Protein AF-A0A7X4KP66-F1 (afdb_monomer)

Secondary structure (DSSP, 8-state):
-------------------HHHHHHHHHHHHHHHHHHHHHHHHHHHH---HHHHHHHHHHHHHHHHHHHHHHHHHHHHHHHHHHHHHHHHHTSPPPPP---

Foldseek 3Di:
DDDDDDDDDPPPPPPVPDQLVNLLVVLVVLLVVLVVVLVVLVVVLVVDPDPVSNVVSVVVSVVSVVSNVVSVVSNVVSVVVVVVVVVVVVVPPPPDDDPDD

pLDDT: mean 81.38, std 20.3, range [41.78, 98.31]

Sequence (101 aa):
MHIRTGTGAGASRADGGMDSGSRIAMLKSQIKVLGKKIEALRKALMETEDPTARLAIMKEIIELQDMQRMAQAQITELELRARRKLEQGRQDAPPEDEPAQ

Organism: NCBI:txid2660641

Nearest PDB structures (foldseek):
  4afl-assembly2_F  TM=9.421E-01  e=2.982E-01  Homo sapiens
  5n5e-assembly1_e  TM=7.216E-01  e=2.803E-01  Pyrococcus furiosus COM1
  3k6c-assembly1_A  TM=6.284E-01  e=4.596E-01  Nitrosomonas europaea
  5l8g-assembly2_S  TM=6.720E-01  e=1.398E+00  Rhodospirillum rubrum
  6sv1-assembly1_I  TM=6.882E-01  e=1.314E+00  Rhodospirillum rubrum

Structure (mmCIF, N/CA/C/O backbone):
data_AF-A0A7X4KP66-F1
#
_entry.id   AF-A0A7X4KP66-F1
#
loop_
_atom_site.group_PDB
_atom_site.id
_atom_site.type_symbol
_atom_site.label_atom_id
_atom_site.label_alt_id
_atom_site.label_comp_id
_atom_site.label_asym_id
_atom_site.label_entity_id
_atom_site.label_seq_id
_atom_site.pdbx_PDB_ins_code
_atom_site.Cartn_x
_atom_site.Cartn_y
_atom_site.Cartn_z
_atom_site.occupancy
_atom_site.B_iso_or_equiv
_atom_site.auth_seq_id
_atom_site.auth_comp_id
_atom_site.auth_asym_id
_atom_site.auth_atom_id
_atom_site.pdbx_PDB_model_num
ATOM 1 N N . MET A 1 1 ? 35.232 -17.533 -55.618 1.00 45.66 1 MET A N 1
ATOM 2 C CA . MET A 1 1 ? 34.725 -17.941 -54.291 1.00 45.66 1 MET A CA 1
ATOM 3 C C . MET A 1 1 ? 33.728 -16.898 -53.822 1.00 45.66 1 MET A C 1
ATOM 5 O O . MET A 1 1 ? 34.129 -15.769 -53.593 1.00 45.66 1 MET A O 1
ATOM 9 N N . HIS A 1 2 ? 32.446 -17.249 -53.749 1.00 49.47 2 HIS A N 1
ATOM 10 C CA . HIS A 1 2 ? 31.406 -16.422 -53.136 1.00 49.47 2 HIS A CA 1
ATOM 11 C C . HIS A 1 2 ? 30.817 -17.213 -51.974 1.00 49.47 2 HIS A C 1
ATOM 13 O O . HIS A 1 2 ? 30.253 -18.278 -52.205 1.00 49.47 2 HIS A O 1
ATOM 19 N N . ILE A 1 3 ? 30.918 -16.679 -50.759 1.00 58.34 3 ILE A N 1
ATOM 20 C CA . ILE A 1 3 ? 30.054 -17.069 -49.645 1.00 58.34 3 ILE A CA 1
ATOM 21 C C . ILE A 1 3 ? 29.595 -15.769 -48.982 1.00 58.34 3 ILE A C 1
ATOM 23 O O . ILE A 1 3 ? 30.351 -15.106 -48.279 1.00 58.34 3 ILE A O 1
ATOM 27 N N . ARG A 1 4 ? 28.352 -15.380 -49.284 1.00 56.00 4 ARG A N 1
ATOM 28 C CA . ARG A 1 4 ? 27.533 -14.506 -48.436 1.00 56.00 4 ARG A CA 1
ATOM 29 C C . ARG A 1 4 ? 26.894 -15.376 -47.351 1.00 56.00 4 ARG A C 1
ATOM 31 O O . ARG A 1 4 ? 26.585 -16.529 -47.636 1.00 56.00 4 ARG A O 1
ATOM 38 N N . THR A 1 5 ? 26.597 -14.767 -46.201 1.00 48.47 5 THR A N 1
ATOM 39 C CA . THR A 1 5 ? 25.363 -14.886 -45.382 1.00 48.47 5 THR A CA 1
ATOM 40 C C . THR A 1 5 ? 25.574 -15.136 -43.887 1.00 48.47 5 THR A C 1
ATOM 42 O O . THR A 1 5 ? 26.399 -15.945 -43.477 1.00 48.47 5 THR A O 1
ATOM 45 N N . GLY A 1 6 ? 24.738 -14.433 -43.111 1.00 45.72 6 GLY A N 1
ATOM 46 C CA . GLY A 1 6 ? 24.459 -14.627 -41.689 1.00 45.72 6 GLY A CA 1
ATOM 47 C C . GLY A 1 6 ? 24.708 -13.338 -40.907 1.00 45.72 6 GLY A C 1
ATOM 48 O O . GLY A 1 6 ? 25.710 -13.230 -40.222 1.00 45.72 6 GLY A O 1
ATOM 49 N N . THR A 1 7 ? 23.930 -12.261 -41.056 1.00 57.94 7 THR A N 1
ATOM 50 C CA . THR A 1 7 ? 22.532 -12.120 -40.594 1.00 57.94 7 THR A CA 1
ATOM 51 C C . THR A 1 7 ? 22.153 -13.115 -39.494 1.00 57.94 7 THR A C 1
ATOM 53 O O . THR A 1 7 ? 21.475 -14.105 -39.742 1.00 57.94 7 THR A O 1
ATOM 56 N N . GLY A 1 8 ? 22.590 -12.836 -38.269 1.00 41.78 8 GLY A N 1
ATOM 57 C CA . GLY A 1 8 ? 21.918 -13.267 -37.042 1.00 41.78 8 GLY A CA 1
ATOM 58 C C . GLY A 1 8 ? 21.482 -12.000 -36.314 1.00 41.78 8 GLY A C 1
ATOM 59 O O . GLY A 1 8 ? 22.248 -11.435 -35.549 1.00 41.78 8 GLY A O 1
ATOM 60 N N . ALA A 1 9 ? 20.411 -11.353 -36.774 1.00 47.25 9 ALA A N 1
ATOM 61 C CA . ALA A 1 9 ? 19.077 -11.554 -36.213 1.00 47.25 9 ALA A CA 1
ATOM 62 C C . ALA A 1 9 ? 19.089 -11.269 -34.709 1.00 47.25 9 ALA A C 1
ATOM 64 O O . ALA A 1 9 ? 19.519 -12.097 -33.906 1.00 47.25 9 ALA A O 1
ATOM 65 N N . GLY A 1 10 ? 18.617 -10.068 -34.365 1.00 45.38 10 GLY A N 1
ATOM 66 C CA . GLY A 1 10 ? 18.391 -9.637 -33.000 1.00 45.38 10 GLY A CA 1
ATOM 67 C C . GLY A 1 10 ? 17.520 -10.654 -32.282 1.00 45.38 10 GLY A C 1
ATOM 68 O O . GLY A 1 10 ? 16.299 -10.652 -32.395 1.00 45.38 10 GLY A O 1
ATOM 69 N N . ALA A 1 11 ? 18.162 -11.512 -31.502 1.00 46.12 11 ALA A N 1
ATOM 70 C CA . ALA A 1 11 ? 17.507 -12.258 -30.453 1.00 46.12 11 ALA A CA 1
ATOM 71 C C . ALA A 1 11 ? 17.351 -11.318 -29.252 1.00 46.12 11 ALA A C 1
ATOM 73 O O . ALA A 1 11 ? 17.852 -11.583 -28.160 1.00 46.12 11 ALA A O 1
ATOM 74 N N . SER A 1 12 ? 16.615 -10.219 -29.451 1.00 49.00 12 SER A N 1
ATOM 75 C CA . SER A 1 12 ? 15.840 -9.615 -28.376 1.00 49.00 12 SER A CA 1
ATOM 76 C C . SER A 1 12 ? 14.801 -10.661 -28.012 1.00 49.00 12 SER A C 1
ATOM 78 O O . SER A 1 12 ? 13.679 -10.658 -28.511 1.00 49.00 12 SER A O 1
ATOM 80 N N . ARG A 1 13 ? 15.236 -11.643 -27.217 1.00 48.12 13 ARG A N 1
ATOM 81 C CA . ARG A 1 13 ? 14.365 -12.600 -26.562 1.00 48.12 13 ARG A CA 1
ATOM 82 C C . ARG A 1 13 ? 13.324 -11.755 -25.845 1.00 48.12 13 ARG A C 1
ATOM 84 O O . ARG A 1 13 ? 13.627 -11.105 -24.846 1.00 48.12 13 ARG A O 1
ATOM 91 N N . ALA A 1 14 ? 12.129 -11.722 -26.423 1.00 44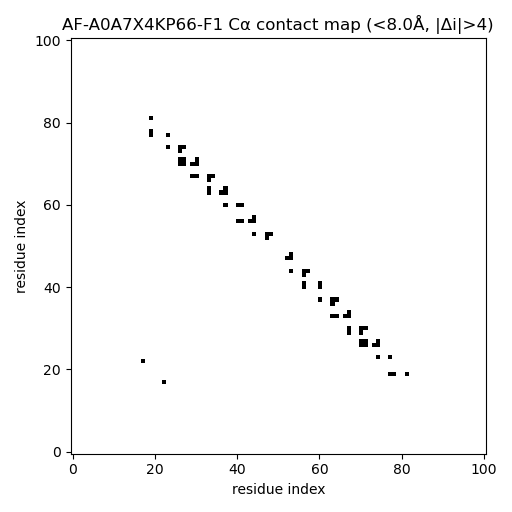.34 14 ALA A N 1
ATOM 92 C CA . ALA A 1 14 ? 10.898 -11.379 -25.750 1.00 44.34 14 ALA A CA 1
ATOM 93 C C . ALA A 1 14 ? 10.715 -12.438 -24.658 1.00 44.34 14 ALA A C 1
ATOM 95 O O . ALA A 1 14 ? 10.037 -13.446 -24.832 1.00 44.34 14 ALA A O 1
ATOM 96 N N . ASP A 1 15 ? 11.467 -12.258 -23.577 1.00 42.72 15 ASP A N 1
ATOM 97 C CA . ASP A 1 15 ? 11.273 -12.940 -22.317 1.00 42.72 15 ASP A CA 1
ATOM 98 C C . ASP A 1 15 ? 9.836 -12.640 -21.895 1.00 42.72 15 ASP A C 1
ATOM 100 O O . ASP A 1 15 ? 9.448 -11.474 -21.800 1.00 42.72 15 ASP A O 1
ATOM 104 N N . GLY A 1 16 ? 9.029 -13.689 -21.735 1.00 43.81 16 GLY A N 1
ATOM 105 C CA . GLY A 1 16 ? 7.599 -13.640 -21.423 1.00 43.81 16 GLY A CA 1
ATOM 106 C C . GLY A 1 16 ? 7.286 -13.114 -20.018 1.00 43.81 16 GLY A C 1
ATOM 107 O O . GLY A 1 16 ? 6.362 -13.595 -19.367 1.00 43.81 16 GLY A O 1
ATOM 108 N N . GLY A 1 17 ? 8.061 -12.148 -19.531 1.00 52.56 17 GLY A N 1
ATOM 109 C CA . GLY A 1 17 ? 7.760 -11.360 -18.354 1.00 52.56 17 GLY A CA 1
ATOM 110 C C . GLY A 1 17 ? 6.690 -10.333 -18.697 1.00 52.56 17 GLY A C 1
ATOM 111 O O . GLY A 1 17 ? 6.854 -9.542 -19.624 1.00 52.56 17 GLY A O 1
ATOM 112 N N . MET A 1 18 ? 5.594 -10.354 -17.938 1.00 61.38 18 MET A N 1
ATOM 113 C CA . MET A 1 18 ? 4.577 -9.301 -17.907 1.00 61.38 18 MET A CA 1
ATOM 114 C C . MET A 1 18 ? 5.244 -7.928 -18.071 1.00 61.38 18 MET A C 1
ATOM 116 O O . MET A 1 18 ? 6.158 -7.601 -17.307 1.00 61.38 18 MET A O 1
ATOM 120 N N . ASP A 1 19 ? 4.833 -7.156 -19.082 1.00 80.00 19 ASP A N 1
ATOM 121 C CA . ASP A 1 19 ? 5.498 -5.896 -19.394 1.00 80.00 19 ASP A CA 1
ATOM 122 C C . ASP A 1 19 ? 5.486 -4.977 -18.162 1.00 80.00 19 ASP A C 1
ATOM 124 O O . ASP A 1 19 ? 4.536 -4.965 -17.366 1.00 80.00 19 ASP A O 1
ATOM 128 N N . SER A 1 20 ? 6.567 -4.215 -17.973 1.00 82.44 20 SER A N 1
ATOM 129 C CA . SER A 1 20 ? 6.708 -3.333 -16.810 1.00 82.44 20 SER A CA 1
ATOM 130 C C . SER A 1 20 ? 5.508 -2.390 -16.654 1.00 82.44 20 SER A C 1
ATOM 132 O O . SER A 1 20 ? 5.146 -2.063 -15.526 1.00 82.44 20 SER A O 1
ATOM 134 N N . GLY A 1 21 ? 4.866 -1.987 -17.757 1.00 87.69 21 GLY A N 1
ATOM 135 C CA . GLY A 1 21 ? 3.667 -1.151 -17.759 1.00 87.69 21 GLY A CA 1
ATOM 136 C C . GLY A 1 21 ? 2.457 -1.852 -17.141 1.00 87.69 21 GLY A C 1
ATOM 137 O O . GLY A 1 21 ? 1.860 -1.317 -16.204 1.00 87.69 21 GLY A O 1
ATOM 138 N N . SER A 1 22 ? 2.134 -3.071 -17.579 1.00 91.12 22 SER A N 1
ATOM 139 C CA . SER A 1 22 ? 1.060 -3.886 -16.992 1.00 91.12 22 SER A CA 1
ATOM 140 C C . SER A 1 22 ? 1.309 -4.187 -15.518 1.00 91.12 22 SER A C 1
ATOM 142 O O . SER A 1 22 ? 0.384 -4.117 -14.703 1.00 91.12 22 SER A O 1
ATOM 144 N N . ARG A 1 23 ? 2.561 -4.467 -15.132 1.00 91.50 23 ARG A N 1
ATOM 145 C CA . ARG A 1 23 ? 2.904 -4.690 -13.721 1.00 91.50 23 ARG A CA 1
ATOM 146 C C . ARG A 1 23 ? 2.697 -3.426 -12.882 1.00 91.50 23 ARG A C 1
ATOM 148 O O . ARG A 1 23 ? 2.117 -3.514 -11.800 1.00 91.50 23 ARG A O 1
ATOM 155 N N . ILE A 1 24 ? 3.107 -2.259 -13.385 1.00 93.12 24 ILE A N 1
ATOM 156 C CA . ILE A 1 24 ? 2.859 -0.964 -12.732 1.00 93.12 24 ILE A CA 1
ATOM 157 C C . ILE A 1 24 ? 1.352 -0.707 -12.596 1.00 93.12 24 ILE A C 1
ATOM 159 O O . ILE A 1 24 ? 0.898 -0.312 -11.522 1.00 93.12 24 ILE A O 1
ATOM 163 N N . ALA A 1 25 ? 0.558 -0.951 -13.643 1.00 95.50 25 ALA A N 1
ATOM 164 C CA . ALA A 1 25 ? -0.893 -0.758 -13.605 1.00 95.50 25 ALA A CA 1
ATOM 165 C C . ALA A 1 25 ? -1.565 -1.651 -12.548 1.00 95.50 25 ALA A C 1
ATOM 167 O O . ALA A 1 25 ? -2.406 -1.182 -11.774 1.00 95.50 25 ALA A O 1
ATOM 168 N N . MET A 1 26 ? -1.143 -2.915 -12.455 1.00 96.44 26 MET A N 1
ATOM 169 C CA . MET A 1 26 ? -1.635 -3.845 -11.441 1.00 96.44 26 MET A CA 1
ATOM 170 C C . MET A 1 26 ? -1.280 -3.383 -10.021 1.00 96.44 26 MET A C 1
ATOM 172 O O . MET A 1 26 ? -2.152 -3.352 -9.153 1.00 96.44 26 MET A O 1
ATOM 176 N N . LEU A 1 27 ? -0.034 -2.952 -9.792 1.00 96.31 27 LEU A N 1
ATOM 177 C CA . LEU A 1 27 ? 0.405 -2.418 -8.498 1.00 96.31 27 LEU A CA 1
ATOM 178 C C . LEU A 1 27 ? -0.367 -1.143 -8.115 1.00 96.31 27 LEU A C 1
ATOM 180 O O . LEU A 1 27 ? -0.797 -1.007 -6.971 1.00 96.31 27 LEU A O 1
ATOM 184 N N . LYS A 1 28 ? -0.634 -0.240 -9.069 1.00 96.94 28 LYS A N 1
ATOM 185 C CA . LYS A 1 28 ? -1.471 0.956 -8.845 1.00 96.94 28 LYS A CA 1
ATOM 186 C C . LYS A 1 28 ? -2.906 0.584 -8.456 1.00 96.94 28 LYS A C 1
ATOM 188 O O . LYS A 1 28 ? -3.470 1.182 -7.539 1.00 96.94 28 LYS A O 1
ATOM 193 N N . SER A 1 29 ? -3.487 -0.425 -9.108 1.00 97.75 29 SER A N 1
ATOM 194 C CA . SER A 1 29 ? -4.806 -0.957 -8.742 1.00 97.75 29 SER A CA 1
ATOM 195 C C . SER A 1 29 ? -4.807 -1.533 -7.322 1.00 97.75 29 SER A C 1
ATOM 197 O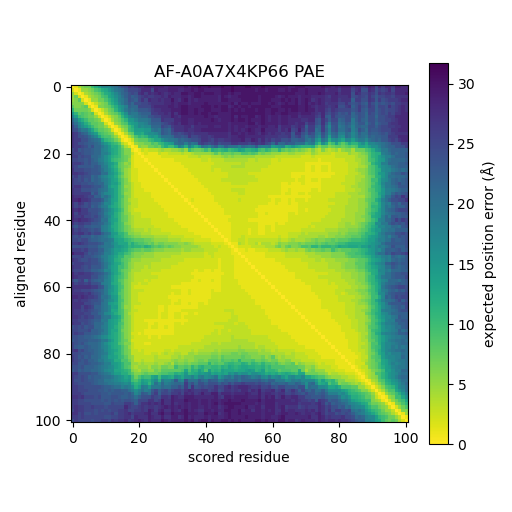 O . SER A 1 29 ? -5.684 -1.209 -6.518 1.00 97.75 29 SER A O 1
ATOM 199 N N . GLN A 1 30 ? -3.775 -2.304 -6.967 1.00 96.62 30 GLN A N 1
ATOM 200 C CA . GLN A 1 30 ? -3.608 -2.852 -5.623 1.00 96.62 30 GLN A CA 1
ATOM 201 C C . GLN A 1 30 ? -3.513 -1.744 -4.564 1.00 96.62 30 GLN A C 1
ATOM 203 O O . GLN A 1 30 ? -4.226 -1.805 -3.564 1.00 96.62 30 GLN A O 1
ATOM 208 N N . ILE A 1 31 ? -2.718 -0.694 -4.801 1.00 97.38 31 ILE A N 1
ATOM 209 C CA . ILE A 1 31 ? -2.618 0.473 -3.905 1.00 97.38 31 ILE A CA 1
ATOM 210 C C . ILE A 1 31 ? -3.987 1.125 -3.690 1.00 97.38 31 ILE A C 1
ATOM 212 O O . ILE A 1 31 ? -4.329 1.462 -2.554 1.00 97.38 31 ILE A O 1
ATOM 216 N N . LYS A 1 32 ? -4.792 1.269 -4.750 1.00 98.00 32 LYS A N 1
ATOM 217 C CA . LYS A 1 32 ? -6.145 1.838 -4.666 1.00 98.00 32 LYS A CA 1
ATOM 218 C C . LYS A 1 32 ? -7.079 0.971 -3.821 1.00 98.00 32 LYS A C 1
ATOM 220 O O . LYS A 1 32 ? -7.826 1.499 -3.000 1.00 98.00 32 LYS A O 1
ATOM 225 N N . VAL A 1 33 ? -7.046 -0.350 -4.004 1.00 97.88 33 VAL A N 1
ATOM 226 C CA . VAL A 1 33 ? -7.852 -1.291 -3.207 1.00 97.88 33 VAL A CA 1
ATOM 227 C C . VAL A 1 33 ? -7.434 -1.260 -1.737 1.00 97.88 33 VAL A C 1
ATOM 229 O O . VAL A 1 33 ? -8.298 -1.177 -0.867 1.00 97.88 33 VAL A O 1
ATOM 232 N N . LEU A 1 34 ? -6.128 -1.270 -1.456 1.00 97.50 34 LEU A N 1
ATOM 233 C CA . LEU A 1 34 ? -5.598 -1.146 -0.095 1.00 97.50 34 LEU A CA 1
ATOM 234 C C . LEU A 1 34 ? -6.036 0.173 0.557 1.00 97.50 34 LEU A C 1
ATOM 236 O O . LEU A 1 34 ? -6.484 0.161 1.698 1.00 97.50 34 LEU A O 1
ATOM 240 N N . GLY A 1 35 ? -6.005 1.283 -0.187 1.00 98.12 35 GLY A N 1
ATOM 241 C CA . GLY A 1 35 ? -6.474 2.586 0.292 1.00 98.12 35 GLY A CA 1
ATOM 242 C C . GLY A 1 35 ? -7.938 2.558 0.738 1.00 98.12 35 GLY A C 1
ATOM 243 O O . GLY A 1 35 ? -8.248 2.986 1.846 1.00 98.12 35 GLY A O 1
ATOM 244 N N . LYS A 1 36 ? -8.826 1.956 -0.064 1.00 98.31 36 LYS A N 1
ATOM 245 C CA . LYS A 1 36 ? -10.244 1.794 0.306 1.00 98.31 36 LYS A CA 1
ATOM 246 C C . LYS A 1 36 ? -10.435 0.951 1.570 1.00 98.31 36 LYS A C 1
ATOM 248 O O . LYS A 1 36 ? -11.292 1.269 2.390 1.00 98.31 36 LYS A O 1
ATOM 253 N N . LYS A 1 37 ? -9.648 -0.118 1.737 1.00 97.69 37 LYS A N 1
ATOM 254 C CA . LYS A 1 37 ? -9.691 -0.955 2.948 1.00 97.69 37 LYS A CA 1
ATOM 255 C C . LYS A 1 37 ? -9.236 -0.177 4.184 1.00 97.69 37 LYS A C 1
ATOM 257 O O . LYS A 1 37 ? -9.909 -0.224 5.206 1.00 97.69 37 LYS A O 1
ATOM 262 N N . ILE A 1 38 ? -8.151 0.590 4.068 1.00 98.06 38 ILE A N 1
ATOM 263 C CA . ILE A 1 38 ? -7.657 1.460 5.144 1.00 98.06 38 ILE A CA 1
ATOM 264 C C . ILE A 1 38 ? -8.721 2.492 5.538 1.00 98.06 38 ILE A C 1
ATOM 266 O O . ILE A 1 38 ? -8.946 2.711 6.723 1.00 98.06 38 ILE A O 1
ATOM 270 N N . GLU A 1 39 ? -9.397 3.118 4.573 1.00 98.25 39 GLU A N 1
ATOM 271 C CA . GLU A 1 39 ? -10.482 4.067 4.857 1.00 98.25 39 GLU A CA 1
ATOM 272 C C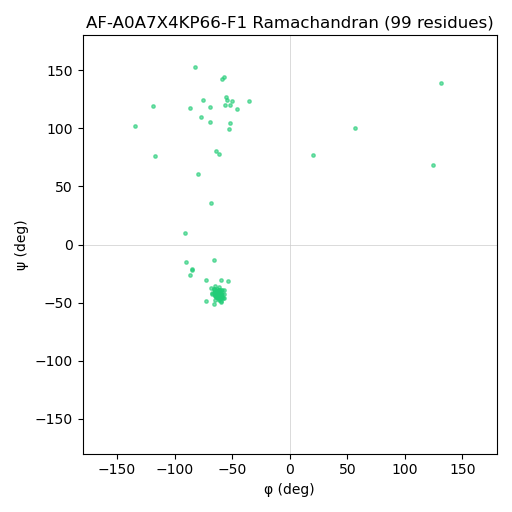 . GLU A 1 39 ? -11.651 3.416 5.602 1.00 98.25 39 GLU A C 1
ATOM 274 O O . GLU A 1 39 ? -12.162 3.998 6.557 1.00 98.25 39 GLU A O 1
ATOM 279 N N . ALA A 1 40 ? -12.054 2.205 5.208 1.00 98.12 40 ALA A N 1
ATOM 280 C CA . ALA A 1 40 ? -13.0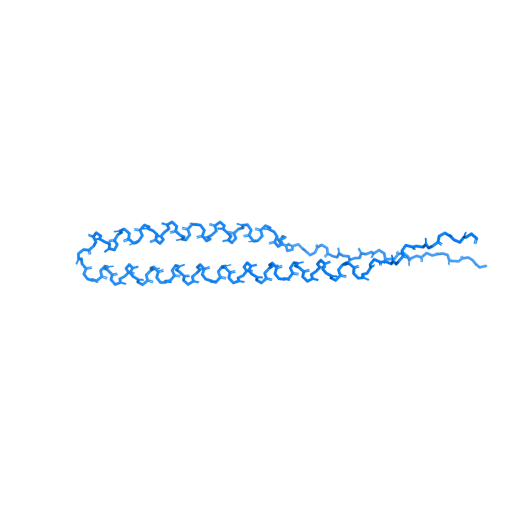99 1.459 5.903 1.00 98.12 40 ALA A CA 1
ATOM 281 C C . ALA A 1 40 ? -12.698 1.127 7.351 1.00 98.12 40 ALA A C 1
ATOM 283 O O . ALA A 1 40 ? -13.472 1.370 8.274 1.00 98.12 40 ALA A O 1
ATOM 284 N N . LEU A 1 41 ? -11.465 0.661 7.566 1.00 97.88 41 LEU A N 1
ATOM 285 C CA . LEU A 1 41 ? -10.941 0.372 8.903 1.00 97.88 41 LEU A CA 1
ATOM 286 C C . LEU A 1 41 ? -10.810 1.631 9.765 1.00 97.88 41 LEU A C 1
ATOM 288 O O . LEU A 1 41 ? -11.081 1.586 10.958 1.00 97.88 41 LEU A O 1
ATOM 292 N N . ARG A 1 42 ? -10.450 2.778 9.179 1.00 97.44 42 ARG A N 1
ATOM 293 C CA . ARG A 1 42 ? -10.420 4.060 9.902 1.00 97.44 42 ARG A CA 1
ATOM 294 C C . ARG A 1 42 ? -11.802 4.476 10.396 1.00 97.44 42 ARG A C 1
ATOM 296 O O . ARG A 1 42 ? -11.897 4.989 11.504 1.00 97.44 42 ARG A O 1
ATOM 303 N N . LYS A 1 43 ? -12.855 4.240 9.607 1.00 97.50 43 LYS A N 1
ATOM 304 C CA . LYS A 1 43 ? -14.240 4.466 10.053 1.00 97.50 43 LYS A CA 1
ATOM 305 C C . LYS A 1 43 ? -14.607 3.513 11.189 1.00 97.50 43 LYS A C 1
ATOM 307 O O . LYS A 1 43 ? -15.032 3.975 12.239 1.00 97.50 43 LYS A O 1
ATOM 312 N N . ALA A 1 44 ? -14.319 2.220 11.029 1.00 95.62 44 ALA A N 1
ATOM 313 C CA . ALA A 1 44 ? -14.545 1.232 12.082 1.00 95.62 44 ALA A CA 1
ATOM 314 C C . ALA A 1 44 ? -13.807 1.594 13.384 1.00 95.62 44 ALA A C 1
ATOM 316 O O . ALA A 1 44 ? -14.372 1.469 14.464 1.00 95.62 44 ALA A O 1
ATOM 317 N N . LEU A 1 45 ? -12.577 2.114 13.298 1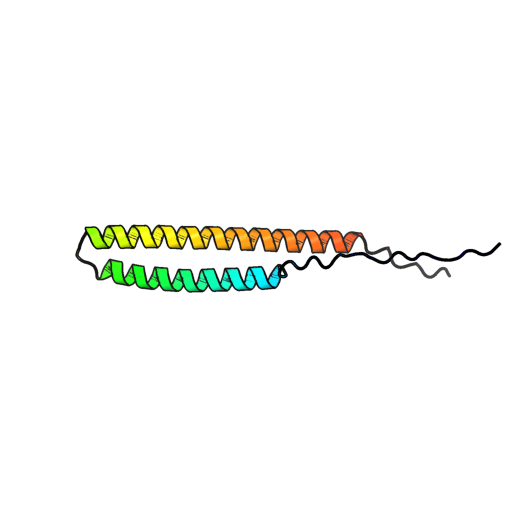.00 95.62 45 LEU A N 1
ATOM 318 C CA . LEU A 1 45 ? -11.806 2.567 14.459 1.00 95.62 45 LEU A CA 1
ATOM 319 C C . LEU A 1 45 ? -12.491 3.715 15.216 1.00 95.62 45 LEU A C 1
ATOM 321 O O . LEU A 1 45 ? -12.394 3.764 16.439 1.00 95.62 45 LEU A O 1
ATOM 325 N N . MET A 1 46 ? -13.160 4.628 14.504 1.00 95.19 46 MET A N 1
ATOM 326 C CA . MET A 1 46 ? -13.907 5.740 15.107 1.00 95.19 46 MET A CA 1
ATOM 327 C C . MET A 1 46 ? -15.203 5.278 15.782 1.00 95.19 46 MET A C 1
ATOM 329 O O . MET A 1 46 ? -15.631 5.895 16.750 1.00 95.19 46 MET A O 1
ATOM 333 N N . GLU A 1 47 ? -15.813 4.208 15.275 1.00 95.75 47 GLU A N 1
ATOM 334 C CA . GLU A 1 47 ? -17.084 3.657 15.766 1.00 95.75 47 GLU A CA 1
ATOM 335 C C . GLU A 1 47 ? -16.894 2.592 16.863 1.00 95.75 47 GLU A C 1
ATOM 337 O O . GLU A 1 47 ? -17.838 2.238 17.564 1.00 95.75 47 GLU A O 1
ATOM 342 N N . THR A 1 48 ? -15.677 2.065 17.027 1.00 94.00 48 THR A N 1
ATOM 343 C CA . THR A 1 48 ? -15.386 0.967 17.958 1.00 94.00 48 THR A CA 1
ATOM 344 C C . THR A 1 48 ? -15.076 1.478 19.366 1.00 94.00 48 THR A C 1
ATOM 346 O O . THR A 1 48 ? -14.055 2.129 19.603 1.00 94.00 48 THR A O 1
ATOM 349 N N . GLU A 1 49 ? -15.906 1.096 20.335 1.00 93.81 49 GLU A N 1
ATOM 350 C CA . GLU A 1 49 ? -15.701 1.416 21.756 1.00 93.81 49 GLU A CA 1
ATOM 351 C C . GLU A 1 49 ? -14.808 0.393 22.480 1.00 93.81 49 GLU A C 1
ATOM 353 O O . GLU A 1 49 ? -14.110 0.751 23.433 1.00 93.81 49 GLU A O 1
ATOM 358 N N . ASP A 1 50 ? -14.768 -0.858 22.001 1.00 96.81 50 ASP A N 1
ATOM 359 C CA . ASP A 1 50 ? -13.945 -1.919 22.589 1.00 96.81 50 ASP A CA 1
ATOM 360 C C . ASP A 1 50 ? -12.441 -1.659 22.357 1.00 96.81 50 ASP A C 1
ATOM 362 O O . ASP A 1 50 ? -11.978 -1.642 21.209 1.00 96.81 50 ASP A O 1
ATOM 366 N N . PRO A 1 51 ? -11.633 -1.495 23.423 1.00 95.31 51 PRO A N 1
ATOM 367 C CA . PRO A 1 51 ? -10.197 -1.273 23.294 1.00 95.31 51 PRO A CA 1
ATOM 368 C C . PRO A 1 51 ? -9.469 -2.411 22.569 1.00 95.31 51 PRO A C 1
ATOM 370 O O . PRO A 1 51 ? -8.474 -2.147 21.892 1.00 95.31 51 PRO A O 1
ATOM 373 N N . THR A 1 52 ? -9.952 -3.651 22.673 1.00 96.62 52 THR A N 1
ATOM 374 C CA . THR A 1 52 ? -9.310 -4.816 22.049 1.00 96.62 52 THR A CA 1
ATOM 375 C C . THR A 1 52 ? -9.514 -4.795 20.538 1.00 96.62 52 THR A C 1
ATOM 377 O O . THR A 1 52 ? -8.545 -4.872 19.777 1.00 96.62 52 THR A O 1
ATOM 380 N N . ALA A 1 53 ? -10.754 -4.591 20.093 1.00 96.12 53 ALA A N 1
ATOM 381 C CA . ALA A 1 53 ? -11.076 -4.389 18.689 1.00 96.12 53 ALA A CA 1
ATOM 382 C C . ALA A 1 53 ? -10.357 -3.163 18.097 1.00 96.12 53 ALA A C 1
ATOM 384 O O . ALA A 1 53 ? -9.817 -3.261 16.995 1.00 96.12 53 ALA A O 1
ATOM 385 N N . ARG A 1 54 ? -10.232 -2.043 18.831 1.00 97.12 54 ARG A N 1
ATOM 386 C CA . ARG A 1 54 ? -9.442 -0.886 18.357 1.00 97.12 54 ARG A CA 1
ATOM 387 C C . ARG A 1 54 ? -7.984 -1.246 18.075 1.00 97.12 54 ARG A C 1
ATOM 389 O O . ARG A 1 54 ? -7.456 -0.849 17.039 1.00 97.12 54 ARG A O 1
ATOM 396 N N . LEU A 1 55 ? -7.333 -1.997 18.967 1.00 97.31 55 LEU A N 1
ATOM 397 C CA . LEU A 1 55 ? -5.942 -2.423 18.771 1.00 97.31 55 LEU A CA 1
ATOM 398 C C . LEU A 1 55 ? -5.794 -3.334 17.548 1.00 97.31 55 LEU A C 1
ATOM 400 O O . LEU A 1 55 ? -4.853 -3.163 16.771 1.00 97.31 55 LEU A O 1
ATOM 404 N N . ALA A 1 56 ? -6.731 -4.263 17.349 1.00 97.75 56 ALA A N 1
ATOM 405 C CA . ALA A 1 56 ? -6.745 -5.131 16.174 1.00 97.75 56 ALA A CA 1
ATOM 406 C C . ALA A 1 56 ? -6.895 -4.322 14.873 1.00 97.75 56 ALA A C 1
ATOM 408 O O . ALA A 1 56 ? -6.102 -4.498 13.949 1.00 97.75 56 ALA A O 1
ATOM 409 N N . ILE A 1 57 ? -7.835 -3.371 14.838 1.00 97.69 57 ILE A N 1
ATOM 410 C CA . ILE A 1 57 ? -8.053 -2.481 13.688 1.00 97.69 57 ILE A CA 1
ATOM 411 C C . ILE A 1 57 ? -6.806 -1.631 13.405 1.00 97.69 57 ILE A C 1
ATOM 413 O O . ILE A 1 57 ? -6.393 -1.498 12.254 1.00 97.69 57 ILE A O 1
ATOM 417 N N . MET A 1 58 ? -6.168 -1.068 14.438 1.00 97.88 58 MET A N 1
ATOM 418 C CA . MET A 1 58 ? -4.931 -0.295 14.273 1.00 97.88 58 MET A CA 1
ATOM 419 C C . MET A 1 58 ? -3.802 -1.141 13.683 1.00 97.88 58 MET A C 1
ATOM 421 O O . MET A 1 58 ? -3.104 -0.678 12.780 1.00 97.88 58 MET A O 1
ATOM 425 N N . LYS A 1 59 ? -3.636 -2.377 14.164 1.00 98.12 59 LYS A N 1
ATOM 426 C CA . LYS A 1 59 ? -2.636 -3.309 13.636 1.00 98.12 59 LYS A CA 1
ATOM 427 C C . LYS A 1 59 ? -2.891 -3.611 12.161 1.00 98.12 59 LYS A C 1
ATOM 429 O O . LYS A 1 59 ? -1.968 -3.513 11.358 1.00 98.12 59 LYS A O 1
ATOM 434 N N . GLU A 1 60 ? -4.138 -3.893 11.795 1.00 97.81 60 GLU A N 1
ATOM 435 C CA . GLU A 1 60 ? -4.500 -4.159 10.403 1.00 97.81 60 GLU A CA 1
ATOM 436 C C . GLU A 1 60 ? -4.249 -2.934 9.508 1.00 97.81 60 GLU A C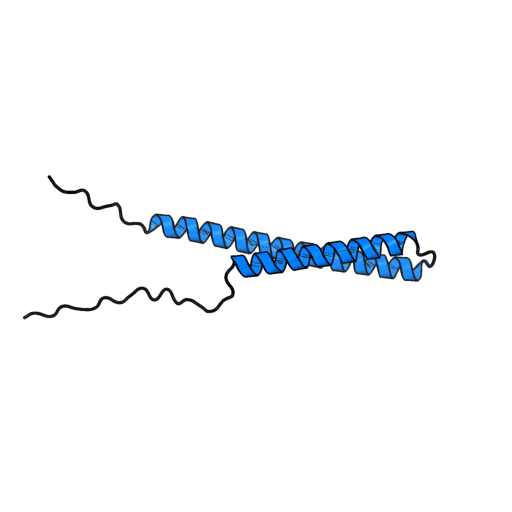 1
ATOM 438 O O . GLU A 1 60 ? -3.677 -3.062 8.427 1.00 97.81 60 GLU A O 1
ATOM 443 N N . ILE A 1 61 ? -4.576 -1.720 9.970 1.00 98.19 61 ILE A N 1
ATOM 444 C CA . ILE A 1 61 ? -4.262 -0.482 9.236 1.00 98.19 61 ILE A CA 1
ATOM 445 C C . ILE A 1 61 ? -2.758 -0.369 8.961 1.00 98.19 61 ILE A C 1
ATOM 447 O O . ILE A 1 61 ? -2.381 -0.044 7.834 1.00 98.19 61 ILE A O 1
ATOM 451 N N . ILE A 1 62 ? -1.909 -0.634 9.959 1.00 98.25 62 ILE A N 1
ATOM 452 C CA . ILE A 1 62 ? -0.448 -0.579 9.805 1.00 98.25 62 ILE A CA 1
ATOM 453 C C . ILE A 1 62 ? 0.011 -1.597 8.755 1.00 98.25 62 ILE A C 1
ATOM 455 O O . ILE A 1 62 ? 0.716 -1.231 7.818 1.00 98.25 62 ILE A O 1
ATOM 459 N N . GLU A 1 63 ? -0.454 -2.843 8.836 1.00 98.25 63 GLU A N 1
ATOM 460 C CA . GLU A 1 63 ? -0.105 -3.893 7.870 1.00 98.25 63 GLU A CA 1
ATOM 461 C C . GLU A 1 63 ? -0.518 -3.525 6.432 1.00 98.25 63 GLU A C 1
ATOM 463 O O . GLU A 1 63 ? 0.257 -3.685 5.483 1.00 98.25 63 GLU A O 1
ATOM 468 N N . LEU A 1 64 ? -1.720 -2.967 6.247 1.00 98.00 64 LEU A N 1
ATOM 469 C CA . LEU A 1 64 ? -2.178 -2.502 4.934 1.00 98.00 64 LEU A CA 1
ATOM 470 C C . LEU A 1 64 ? -1.347 -1.319 4.412 1.00 98.00 64 LEU A C 1
ATOM 472 O O . LEU A 1 64 ? -1.063 -1.245 3.211 1.00 98.00 64 LEU A O 1
ATOM 476 N N . GLN A 1 65 ? -0.949 -0.397 5.293 1.00 98.06 65 GLN A N 1
ATOM 477 C CA . GLN A 1 65 ? -0.073 0.722 4.943 1.00 98.06 65 GLN A CA 1
ATOM 478 C C . GLN A 1 65 ? 1.323 0.239 4.542 1.00 98.06 65 GLN A C 1
ATOM 480 O O . GLN A 1 65 ? 1.904 0.769 3.595 1.00 98.06 65 GLN A O 1
ATOM 485 N N . ASP A 1 66 ? 1.855 -0.781 5.209 1.00 98.19 66 ASP A N 1
ATOM 486 C CA . ASP A 1 66 ? 3.141 -1.395 4.875 1.00 98.19 66 ASP A CA 1
ATOM 487 C C . ASP A 1 66 ? 3.089 -2.037 3.486 1.00 98.19 66 ASP A C 1
ATOM 489 O O . ASP A 1 66 ? 3.971 -1.804 2.654 1.00 98.19 66 ASP A O 1
ATOM 493 N N . MET A 1 67 ? 2.001 -2.749 3.176 1.00 97.38 67 MET A N 1
ATOM 494 C CA . MET A 1 67 ? 1.763 -3.287 1.835 1.00 97.38 67 MET A CA 1
ATOM 495 C C . MET A 1 67 ? 1.663 -2.197 0.764 1.00 97.38 67 MET A C 1
ATOM 497 O O . MET A 1 67 ? 2.218 -2.365 -0.325 1.00 97.38 67 MET A O 1
ATOM 501 N N . GLN A 1 68 ? 1.021 -1.061 1.059 1.00 97.62 68 GLN A N 1
ATOM 502 C CA . GLN A 1 68 ? 1.029 0.091 0.151 1.00 97.62 68 GLN A CA 1
ATOM 503 C C . GLN A 1 68 ? 2.447 0.617 -0.092 1.00 97.62 68 GLN A C 1
ATOM 505 O O . GLN A 1 68 ? 2.808 0.857 -1.245 1.00 97.62 68 GLN A O 1
ATOM 510 N N . ARG A 1 69 ? 3.263 0.771 0.961 1.00 97.94 69 ARG A N 1
ATOM 511 C CA . ARG A 1 69 ? 4.650 1.254 0.832 1.00 97.94 69 ARG A CA 1
ATOM 512 C C . ARG A 1 69 ? 5.498 0.305 -0.012 1.00 97.94 69 ARG A C 1
ATOM 514 O O . ARG A 1 69 ? 6.226 0.766 -0.888 1.00 97.94 69 ARG A O 1
ATOM 521 N N . MET A 1 70 ? 5.355 -1.005 0.186 1.00 97.94 70 MET A N 1
ATOM 522 C CA . MET A 1 70 ? 6.050 -2.013 -0.622 1.00 97.94 70 MET A CA 1
ATOM 523 C C . MET A 1 70 ? 5.630 -1.966 -2.096 1.00 97.94 70 MET A C 1
ATOM 525 O O . MET A 1 70 ? 6.487 -1.968 -2.979 1.00 97.94 70 MET A O 1
ATOM 529 N N . ALA A 1 71 ? 4.328 -1.874 -2.382 1.00 96.75 71 ALA A N 1
ATOM 530 C CA . ALA A 1 71 ? 3.836 -1.754 -3.754 1.00 96.75 71 ALA A CA 1
ATOM 531 C C . ALA A 1 71 ? 4.332 -0.463 -4.429 1.00 96.75 71 ALA A C 1
ATOM 533 O O . ALA A 1 71 ? 4.729 -0.485 -5.594 1.00 96.75 71 ALA A O 1
ATOM 534 N N . GLN A 1 72 ? 4.371 0.649 -3.690 1.00 97.44 72 GLN A N 1
ATOM 535 C CA . GLN A 1 72 ? 4.889 1.921 -4.188 1.00 97.44 72 GLN A CA 1
ATOM 536 C C . GLN A 1 72 ? 6.392 1.850 -4.489 1.00 97.44 72 GLN A C 1
ATOM 538 O O . GLN A 1 72 ? 6.826 2.347 -5.526 1.00 97.44 72 GLN A O 1
ATOM 543 N N . ALA A 1 73 ? 7.179 1.196 -3.631 1.00 97.44 73 ALA A N 1
ATOM 544 C CA . ALA A 1 73 ? 8.605 0.981 -3.870 1.00 97.44 73 ALA A CA 1
ATOM 545 C C . ALA A 1 73 ? 8.851 0.152 -5.144 1.00 97.44 73 ALA A C 1
ATOM 547 O O . ALA A 1 73 ? 9.697 0.520 -5.959 1.00 97.44 73 ALA A O 1
ATOM 548 N N . GLN A 1 74 ? 8.058 -0.904 -5.366 1.00 96.06 74 GLN A N 1
ATOM 549 C CA . GLN A 1 74 ? 8.134 -1.713 -6.589 1.00 96.06 74 GLN A CA 1
ATOM 550 C C . GLN A 1 74 ? 7.805 -0.900 -7.846 1.00 96.06 74 GLN A C 1
ATOM 552 O O . GLN A 1 74 ? 8.471 -1.059 -8.867 1.00 96.06 74 GLN A O 1
ATOM 557 N N . ILE A 1 75 ? 6.805 -0.011 -7.790 1.00 95.44 75 ILE A N 1
ATOM 558 C CA . ILE A 1 75 ? 6.500 0.896 -8.908 1.00 95.44 75 ILE A CA 1
ATOM 559 C C . ILE A 1 75 ? 7.711 1.779 -9.215 1.00 95.44 75 ILE A C 1
ATOM 561 O O . ILE A 1 75 ? 8.135 1.835 -10.367 1.00 95.44 75 ILE A O 1
ATOM 565 N N . THR A 1 76 ? 8.296 2.417 -8.200 1.00 96.56 76 THR A N 1
ATOM 566 C CA . THR A 1 76 ? 9.458 3.298 -8.378 1.00 96.56 76 THR A CA 1
ATOM 567 C C . THR A 1 76 ? 10.644 2.554 -8.997 1.00 96.56 76 THR A C 1
ATOM 569 O O . THR A 1 76 ? 11.294 3.069 -9.907 1.00 96.56 76 THR A O 1
ATOM 572 N N . GLU A 1 77 ? 10.914 1.323 -8.556 1.00 94.75 77 GLU A N 1
ATOM 573 C CA . GLU A 1 77 ? 11.978 0.495 -9.131 1.00 94.75 77 GLU A CA 1
ATOM 574 C C . GLU A 1 77 ? 11.709 0.152 -10.605 1.00 94.75 77 GLU A C 1
ATOM 576 O O . GLU A 1 77 ? 12.606 0.267 -11.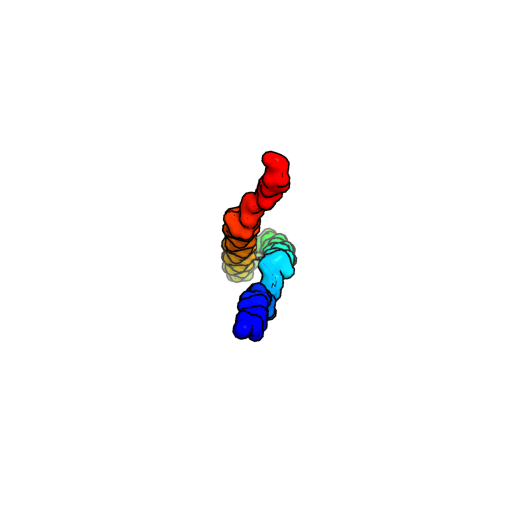449 1.00 94.75 77 GLU A O 1
ATOM 581 N N . LEU A 1 78 ? 10.471 -0.232 -10.937 1.00 92.38 78 LEU A N 1
ATOM 582 C CA . LEU A 1 78 ? 10.064 -0.551 -12.307 1.00 92.38 78 LEU A CA 1
ATOM 583 C C . LEU A 1 78 ? 10.161 0.669 -13.227 1.00 92.38 78 LEU A C 1
ATOM 585 O O . LEU A 1 78 ? 10.666 0.548 -14.345 1.00 92.38 78 LEU A O 1
ATOM 589 N N . GLU A 1 79 ? 9.737 1.841 -12.756 1.00 92.31 79 GLU A N 1
ATOM 590 C CA . GLU A 1 79 ? 9.836 3.102 -13.494 1.00 92.31 79 GLU A CA 1
ATOM 591 C C . GLU A 1 79 ? 11.303 3.500 -13.723 1.00 92.31 79 GLU A C 1
ATOM 593 O O . GLU A 1 79 ? 11.680 3.846 -14.845 1.00 92.31 79 GLU A O 1
ATOM 598 N N . LEU A 1 80 ? 12.167 3.371 -12.709 1.00 92.12 80 LEU A N 1
ATOM 599 C CA . LEU A 1 80 ? 13.601 3.647 -12.842 1.00 92.12 80 LEU A CA 1
ATOM 600 C C . LEU A 1 80 ? 14.288 2.676 -13.812 1.00 92.12 80 LEU A C 1
ATOM 602 O O . LEU A 1 80 ? 15.132 3.077 -14.616 1.00 92.12 80 LEU A O 1
ATOM 606 N N . ARG A 1 81 ? 13.939 1.385 -13.764 1.00 89.00 81 ARG A N 1
ATOM 607 C CA . ARG A 1 81 ? 14.451 0.386 -14.713 1.00 89.00 81 ARG A CA 1
ATOM 608 C C . ARG A 1 81 ? 13.980 0.685 -16.138 1.00 89.00 81 ARG A C 1
ATOM 610 O O . ARG A 1 81 ? 14.776 0.547 -17.063 1.00 89.00 81 ARG A O 1
ATOM 617 N N . ALA A 1 82 ? 12.725 1.095 -16.322 1.00 86.88 82 ALA A N 1
ATOM 618 C CA . ALA A 1 82 ? 12.197 1.465 -17.633 1.00 86.88 82 ALA A CA 1
ATOM 619 C C . ALA A 1 82 ? 12.921 2.692 -18.215 1.00 86.88 82 ALA A C 1
ATOM 621 O O . ALA A 1 82 ? 13.318 2.661 -19.377 1.00 86.88 82 ALA A O 1
ATOM 622 N N . ARG A 1 83 ? 13.177 3.726 -17.400 1.00 86.31 83 ARG A N 1
ATOM 623 C CA . ARG A 1 83 ? 13.944 4.915 -17.815 1.00 86.31 83 ARG A CA 1
ATOM 624 C C . ARG A 1 83 ? 15.365 4.570 -18.259 1.00 86.31 83 ARG A C 1
ATOM 626 O O . ARG A 1 83 ? 15.752 4.937 -19.362 1.00 86.31 83 ARG A O 1
ATOM 633 N N . ARG A 1 84 ? 16.097 3.778 -17.465 1.00 85.38 84 ARG A N 1
ATOM 634 C CA . ARG A 1 84 ? 17.464 3.346 -17.816 1.00 85.38 84 ARG A CA 1
ATOM 635 C C . ARG A 1 84 ? 17.526 2.581 -19.141 1.00 85.38 84 ARG A C 1
ATOM 637 O O . ARG A 1 84 ? 18.447 2.788 -19.920 1.00 85.38 84 ARG A O 1
ATOM 644 N N . LYS A 1 85 ? 16.534 1.728 -19.425 1.00 81.38 85 LYS A N 1
ATOM 645 C CA . LYS A 1 85 ? 16.451 1.010 -20.710 1.00 81.38 85 LYS A CA 1
ATOM 646 C C . LYS A 1 85 ? 16.245 1.956 -21.899 1.00 81.38 85 LYS A C 1
ATOM 648 O O . LYS A 1 85 ? 16.831 1.731 -22.952 1.00 81.38 85 LYS A O 1
ATOM 653 N N . LEU A 1 86 ? 15.434 3.003 -21.735 1.00 77.50 86 LEU A N 1
ATOM 654 C CA . LEU A 1 86 ? 15.203 4.009 -22.780 1.00 77.50 86 LEU A CA 1
ATOM 655 C C . LEU A 1 86 ? 16.453 4.857 -23.054 1.00 77.50 86 LEU A C 1
ATOM 657 O O . LEU A 1 86 ? 16.719 5.199 -24.202 1.00 77.50 86 LEU A O 1
ATOM 661 N N . GLU A 1 87 ? 17.221 5.183 -22.015 1.00 75.88 87 GLU A N 1
ATOM 662 C CA . GLU A 1 87 ? 18.479 5.930 -22.138 1.00 75.88 87 GLU A CA 1
ATOM 663 C C . GLU A 1 87 ? 19.565 5.111 -22.851 1.00 75.88 87 GLU A C 1
ATOM 665 O O . GLU A 1 87 ? 20.239 5.634 -23.734 1.00 75.88 87 GLU A O 1
ATOM 670 N N . GLN A 1 88 ? 19.68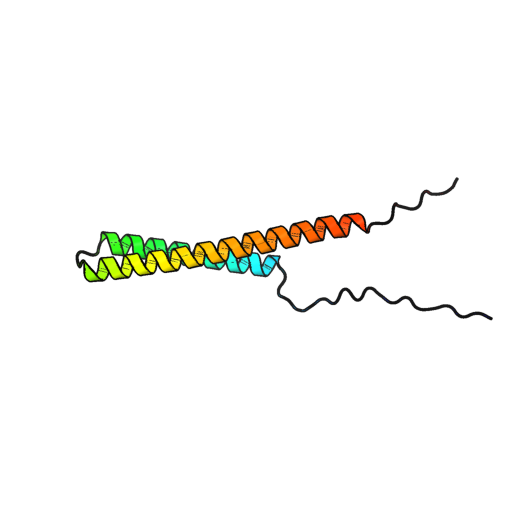4 3.817 -22.535 1.00 71.94 88 GLN A N 1
ATOM 671 C CA . GLN A 1 88 ? 20.633 2.909 -23.193 1.00 71.94 88 GLN A CA 1
ATOM 672 C C . GLN A 1 88 ? 20.269 2.650 -24.662 1.00 71.94 88 GLN A C 1
ATOM 674 O O . GLN A 1 88 ? 21.127 2.745 -25.530 1.00 71.94 88 GLN A O 1
ATOM 679 N N . GLY A 1 89 ? 18.986 2.431 -24.972 1.00 61.81 89 GLY A N 1
ATOM 680 C CA . GLY A 1 89 ? 18.530 2.230 -26.355 1.00 61.81 89 GLY A CA 1
ATOM 681 C C . GLY A 1 89 ? 18.679 3.457 -27.267 1.00 61.81 89 GLY A C 1
ATOM 682 O O . GLY A 1 89 ? 18.564 3.325 -28.481 1.00 61.81 89 GLY A O 1
ATOM 683 N N . ARG A 1 90 ? 18.941 4.646 -26.707 1.00 57.81 90 ARG A N 1
ATOM 684 C CA . ARG A 1 90 ? 19.255 5.867 -27.468 1.00 57.81 90 ARG A CA 1
ATOM 685 C C . ARG A 1 90 ? 20.732 5.991 -27.850 1.00 57.81 90 ARG A C 1
ATOM 687 O O . ARG A 1 90 ? 21.025 6.738 -28.774 1.00 57.81 90 ARG A O 1
ATOM 694 N N . GLN A 1 91 ? 21.643 5.311 -27.151 1.00 55.59 91 GLN A N 1
ATOM 695 C CA . GLN A 1 91 ? 23.087 5.386 -27.420 1.00 55.59 91 GLN A CA 1
ATOM 696 C C . GLN A 1 91 ? 23.546 4.421 -28.523 1.00 55.59 91 GLN A C 1
ATOM 698 O O . GLN A 1 91 ? 24.567 4.676 -29.150 1.00 55.59 91 GLN A O 1
ATOM 703 N N . ASP A 1 92 ? 22.767 3.375 -28.806 1.00 53.28 92 ASP A N 1
ATOM 704 C CA . ASP A 1 92 ? 23.043 2.402 -29.874 1.00 53.28 92 ASP A CA 1
ATOM 705 C C . ASP A 1 92 ? 22.409 2.776 -31.231 1.00 53.28 92 ASP A C 1
ATOM 707 O O . ASP A 1 92 ? 22.397 1.963 -32.155 1.00 53.28 92 ASP A O 1
ATOM 711 N N . ALA A 1 93 ? 21.865 3.991 -31.379 1.00 50.88 93 ALA A N 1
ATOM 712 C CA . ALA A 1 93 ? 21.463 4.503 -32.687 1.00 50.88 93 ALA A CA 1
ATOM 713 C C . ALA A 1 93 ? 22.730 4.964 -33.438 1.00 50.88 93 ALA A C 1
ATOM 715 O O . ALA A 1 93 ? 23.344 5.945 -33.009 1.00 50.88 93 ALA A O 1
ATOM 716 N N . PRO A 1 94 ? 23.170 4.267 -34.508 1.00 55.34 94 PRO A N 1
ATOM 717 C CA . PRO A 1 94 ? 24.333 4.698 -35.277 1.00 55.34 94 PRO A CA 1
ATOM 718 C C . PRO A 1 94 ? 24.081 6.108 -35.836 1.00 55.34 94 PRO A C 1
ATOM 720 O O . PRO A 1 94 ? 22.940 6.400 -36.208 1.00 55.34 94 PRO A O 1
ATOM 723 N N . PRO A 1 95 ? 25.101 6.990 -35.878 1.00 58.47 95 PRO A N 1
ATOM 724 C CA . PRO A 1 95 ? 24.964 8.270 -36.557 1.00 58.47 95 PRO A CA 1
ATOM 725 C C . PRO A 1 95 ? 24.529 7.992 -37.995 1.00 58.47 95 PRO A C 1
ATOM 727 O O . PRO A 1 95 ? 25.121 7.152 -38.671 1.00 58.47 95 PRO A O 1
ATOM 730 N N . GLU A 1 96 ? 23.440 8.636 -38.404 1.00 59.94 96 GLU A N 1
ATOM 731 C CA . GLU A 1 96 ? 22.899 8.556 -39.755 1.00 59.94 96 GLU A CA 1
ATOM 732 C C . GLU A 1 96 ? 24.035 8.820 -40.751 1.00 59.94 96 GLU A C 1
ATOM 734 O O . GLU A 1 96 ? 24.726 9.834 -40.638 1.00 59.94 96 GLU A O 1
ATOM 739 N N . ASP A 1 97 ? 24.259 7.874 -41.669 1.00 59.09 97 ASP A N 1
ATOM 740 C CA . ASP A 1 97 ? 25.236 7.984 -42.751 1.00 59.09 97 ASP A CA 1
ATOM 741 C C . ASP A 1 97 ? 25.111 9.361 -43.426 1.00 59.09 97 ASP A C 1
ATOM 743 O O . ASP A 1 97 ? 24.079 9.684 -44.024 1.00 59.09 97 ASP A O 1
ATOM 747 N N . GLU A 1 98 ? 26.170 10.172 -43.339 1.00 58.59 98 GLU A N 1
ATOM 748 C CA . GLU A 1 98 ? 26.335 11.351 -44.185 1.00 58.59 98 GLU A CA 1
ATOM 749 C C . GLU A 1 98 ? 26.230 10.908 -45.654 1.00 58.59 98 GLU A C 1
ATOM 751 O O . GLU A 1 98 ? 27.001 10.042 -46.087 1.00 58.59 98 GLU A O 1
ATOM 756 N N . PRO A 1 99 ? 25.323 11.480 -46.469 1.00 54.09 99 PRO A N 1
ATOM 757 C CA . PRO A 1 99 ? 25.392 11.268 -47.900 1.00 54.09 99 PRO A CA 1
ATOM 758 C C . PRO A 1 99 ? 26.637 11.998 -48.407 1.00 54.09 99 PRO A C 1
ATOM 760 O O . PRO A 1 99 ? 26.656 13.225 -48.497 1.00 54.09 99 PRO A O 1
ATOM 763 N N . ALA A 1 100 ? 27.678 11.228 -48.719 1.00 58.34 100 ALA A N 1
ATOM 764 C CA . ALA A 1 100 ? 28.852 11.712 -49.426 1.00 58.34 100 ALA A CA 1
ATOM 765 C C . ALA A 1 100 ? 28.415 12.442 -50.710 1.00 58.34 100 ALA A C 1
ATOM 767 O O . ALA A 1 100 ? 27.763 11.846 -51.574 1.00 58.34 100 ALA A O 1
ATOM 768 N N . GLN A 1 101 ? 28.770 13.723 -50.813 1.00 51.06 101 GLN A N 1
ATOM 769 C CA . GLN A 1 101 ? 28.798 14.477 -52.067 1.00 51.06 101 GLN A CA 1
ATOM 770 C C . GLN A 1 101 ? 30.239 14.846 -52.393 1.00 51.06 101 GLN A C 1
ATOM 772 O O . GLN A 1 101 ? 30.962 15.254 -51.456 1.00 51.06 101 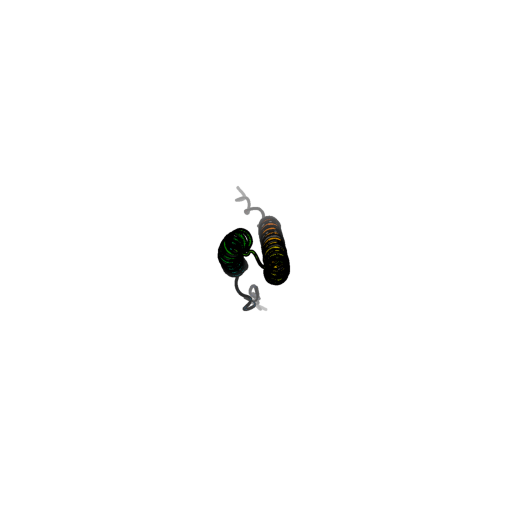GLN A O 1
#

Radius of gyration: 25.55 Å; Cα contacts (8 Å, |Δi|>4): 38; chains: 1; bounding box: 52×32×78 Å

Mean predicted aligned error: 12.26 Å

Solvent-accessible surface area (backbone atoms only — not comparable to full-atom values): 6145 Å² total; per-residue (Å²): 139,88,85,88,89,74,89,78,72,85,77,74,71,80,65,90,62,79,52,68,65,60,52,40,52,51,40,53,50,49,40,53,53,44,50,54,51,41,54,51,42,55,51,50,47,75,73,47,83,52,68,66,60,36,52,53,43,52,51,52,44,51,54,46,50,49,53,38,52,54,42,52,52,53,40,53,52,48,52,53,53,51,51,53,52,56,59,54,65,59,71,74,58,73,79,78,80,77,81,86,127